Protein AF-M9R1H0-F1 (afdb_monomer)

Foldseek 3Di:
DVVLLVVLLVVLLVVLVVPDPDPPVSNVRSVVRSLLVVQLVVLVVVQVVQQVDDDPNWGKHFDDDSPVLSVLLVVQVVVCVVVVNLCVLVSVVVSVQVRQQRIDTRPDGGGDPDDSVVSVVVVVVVVVVVVVVVVVVVVVVD

Nearest PDB structures (foldseek):
  5mu3-assembly1_A  TM=6.540E-01  e=7.631E+00  Kluyveromyces lactis NRRL Y-1140
  3zxu-assembly2_C  TM=6.684E-01  e=7.631E+00  Kluyveromyces lactis NRRL Y-1140

Secondary structure (DSSP, 8-state):
-HHHHHHHHHHHHHHHTTT-SSHHHHHHHHHHHHHHHHHHHHHHHHHHHHHH-EETTEEEEE-S-HHHHHHHHHHHHHHHHHTTTTTHHHHHHHHHHHHHTTEEETTEEP-----GGGGHHHHHHHHHHHHHHHHHHHHHH-

pLDDT: mean 72.89, std 10.36, range [47.28, 86.38]

Radius of gyration: 19.55 Å; Cα contacts (8 Å, |Δi|>4): 115; chains: 1; bounding box: 42×43×57 Å

Solvent-accessible surface area (backbone atoms only — not comparable to full-atom values): 7867 Å² total; per-residue (Å²): 112,70,66,58,54,53,50,37,49,50,51,20,53,61,62,20,67,84,75,36,101,48,80,68,64,22,56,57,52,17,58,60,63,32,54,58,55,51,48,40,51,54,52,52,53,50,40,57,54,34,64,70,43,65,58,96,87,36,48,34,42,60,68,97,54,55,67,64,52,30,55,55,52,49,55,42,47,54,53,18,62,78,47,77,50,76,49,45,43,49,41,54,41,55,56,50,37,61,52,38,54,39,29,30,52,68,92,45,67,41,71,65,86,76,61,48,67,71,48,44,66,62,47,52,57,53,52,51,50,52,50,51,53,50,53,52,54,54,63,74,75,106

Sequence (142 aa):
MAFYIGFANLIGMFLSLPLFATNFTANAASFIGVIPIYFLVSYRARRYVMGGTRWRGVRLGLELRAWGYARHALWHWYITLLTLGILWPRKKFYLEKYRTDRTVFGSATLHQGGTWQMLMSGLVHVLIAIFLIGAVTVQVAM

Mean predicted aligned error: 11.79 Å

Organism: NCBI:txid391626

InterPro domains:
  IPR010295 Protein of unknown function DUF898 [PF05987] (3-138)

Structure (mmCIF, N/CA/C/O backbone):
data_AF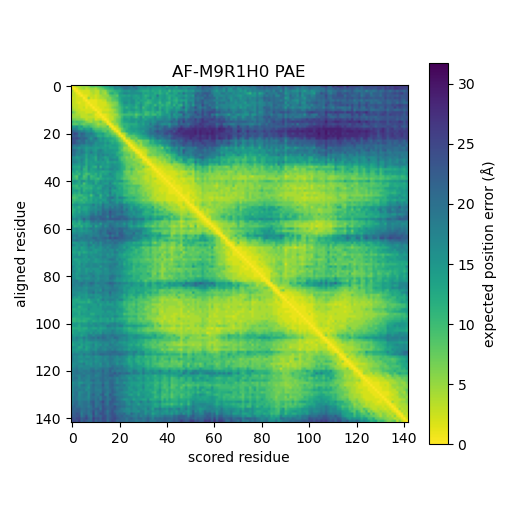-M9R1H0-F1
#
_entry.id   AF-M9R1H0-F1
#
loop_
_atom_site.group_PDB
_atom_site.id
_atom_site.type_symbol
_atom_site.label_atom_id
_atom_site.label_alt_id
_atom_site.label_comp_id
_atom_site.label_asym_id
_atom_site.label_entity_id
_atom_site.label_seq_id
_atom_site.pdbx_PDB_ins_code
_atom_site.Cartn_x
_atom_site.Cartn_y
_atom_site.Cartn_z
_atom_site.occupancy
_atom_site.B_iso_or_equiv
_atom_site.auth_seq_id
_atom_site.auth_comp_id
_atom_site.auth_asym_id
_atom_site.auth_atom_id
_atom_site.pdbx_PDB_model_num
ATOM 1 N N . MET A 1 1 ? -10.049 10.266 -5.170 1.00 49.19 1 MET A N 1
ATOM 2 C CA . MET A 1 1 ? -8.722 9.604 -5.255 1.00 49.19 1 MET A CA 1
ATOM 3 C C . MET A 1 1 ? -7.982 9.976 -6.534 1.00 49.19 1 MET A C 1
ATOM 5 O O . MET A 1 1 ? -6.853 10.426 -6.416 1.00 49.19 1 MET A O 1
ATOM 9 N N . ALA A 1 2 ? -8.612 9.890 -7.714 1.00 47.28 2 ALA A N 1
ATOM 10 C CA . ALA A 1 2 ? -8.005 10.298 -8.990 1.00 47.28 2 ALA A CA 1
ATOM 11 C C . ALA A 1 2 ? -7.493 11.756 -9.007 1.00 47.28 2 ALA A C 1
ATOM 13 O O . ALA A 1 2 ? -6.371 11.997 -9.434 1.00 47.28 2 ALA A O 1
ATOM 14 N N . PHE A 1 3 ? -8.251 12.702 -8.434 1.00 52.53 3 PHE A N 1
ATOM 15 C CA . PHE A 1 3 ? -7.853 14.117 -8.356 1.00 52.53 3 PHE A CA 1
ATOM 16 C C . PHE A 1 3 ? -6.518 14.343 -7.621 1.00 52.53 3 PHE A C 1
ATOM 18 O O . PHE A 1 3 ? -5.674 15.089 -8.094 1.00 52.53 3 PHE A O 1
ATOM 25 N N . TYR A 1 4 ? -6.275 13.648 -6.504 1.00 53.50 4 TYR A N 1
ATOM 26 C CA . TYR A 1 4 ? -5.032 13.796 -5.731 1.00 53.50 4 TYR A CA 1
ATOM 27 C C . TYR A 1 4 ? -3.818 13.163 -6.414 1.00 53.50 4 TYR A C 1
ATOM 29 O O . TYR A 1 4 ? -2.704 13.645 -6.242 1.00 53.50 4 TYR A O 1
ATOM 37 N N . ILE A 1 5 ? -4.031 12.091 -7.183 1.00 55.03 5 ILE A N 1
ATOM 38 C CA . ILE A 1 5 ? -2.975 11.438 -7.966 1.00 55.03 5 ILE A CA 1
ATOM 39 C C . ILE A 1 5 ? -2.567 12.351 -9.126 1.00 55.03 5 ILE A C 1
ATOM 41 O O . ILE A 1 5 ? -1.377 12.574 -9.325 1.00 55.03 5 ILE A O 1
ATOM 45 N N . GLY A 1 6 ? -3.550 12.936 -9.822 1.00 56.75 6 GLY A N 1
ATOM 46 C CA . GLY A 1 6 ? -3.314 13.943 -10.857 1.00 56.75 6 GLY A CA 1
ATOM 47 C C . GLY A 1 6 ? -2.636 15.196 -10.303 1.00 56.75 6 GLY A C 1
ATOM 48 O O . GLY A 1 6 ? -1.647 15.644 -10.861 1.00 56.75 6 GLY A O 1
ATOM 49 N N . PHE A 1 7 ? -3.089 15.709 -9.157 1.00 60.41 7 PHE A N 1
ATOM 50 C CA . PHE A 1 7 ? -2.513 16.895 -8.516 1.00 60.41 7 PHE A CA 1
ATOM 51 C C . PHE A 1 7 ? -1.073 16.675 -8.030 1.00 60.41 7 PHE A C 1
ATOM 53 O O . PHE A 1 7 ? -0.215 17.529 -8.230 1.00 60.41 7 PHE A O 1
ATOM 60 N N . ALA A 1 8 ? -0.773 15.514 -7.439 1.00 58.38 8 ALA A N 1
ATOM 61 C CA . ALA A 1 8 ? 0.590 15.173 -7.042 1.00 58.38 8 ALA A CA 1
ATOM 62 C C . ALA A 1 8 ? 1.512 14.993 -8.262 1.00 58.38 8 A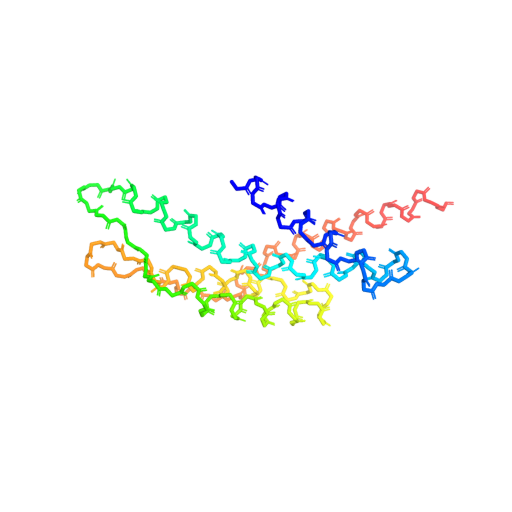LA A C 1
ATOM 64 O O . ALA A 1 8 ? 2.653 15.446 -8.228 1.00 58.38 8 ALA A O 1
ATOM 65 N N . ASN A 1 9 ? 1.014 14.384 -9.345 1.00 62.97 9 ASN A N 1
ATOM 66 C CA . ASN A 1 9 ? 1.744 14.276 -10.609 1.00 62.97 9 ASN A CA 1
ATOM 67 C C . ASN A 1 9 ? 2.018 15.661 -11.223 1.00 62.97 9 ASN A C 1
ATOM 69 O O . ASN A 1 9 ? 3.154 15.942 -11.593 1.00 62.97 9 ASN A O 1
ATOM 73 N N . LEU A 1 10 ? 1.023 16.556 -11.205 1.00 63.50 10 LEU A N 1
ATOM 74 C CA . LEU A 1 10 ? 1.150 17.934 -11.681 1.00 63.50 10 LEU A CA 1
ATOM 75 C C . LEU A 1 10 ? 2.211 18.706 -10.883 1.00 63.50 10 LEU A C 1
ATOM 77 O O . LEU A 1 10 ? 3.090 19.324 -11.471 1.00 63.50 10 LEU A O 1
ATOM 81 N N . ILE A 1 11 ? 2.183 18.618 -9.547 1.00 63.88 11 ILE A N 1
ATOM 82 C CA . ILE A 1 11 ? 3.197 19.238 -8.678 1.00 63.88 11 ILE A CA 1
ATOM 83 C C . ILE A 1 11 ? 4.587 18.665 -8.961 1.00 63.88 11 ILE A C 1
ATOM 85 O O . ILE A 1 11 ? 5.550 19.422 -9.054 1.00 63.88 11 ILE A O 1
ATOM 89 N N . GLY A 1 12 ? 4.699 17.345 -9.127 1.00 61.25 12 GLY A N 1
ATOM 90 C CA . GLY A 1 12 ? 5.955 16.704 -9.503 1.00 61.25 12 GLY A CA 1
ATOM 91 C C . GLY A 1 12 ? 6.501 17.253 -10.822 1.00 61.25 12 GLY A C 1
ATOM 92 O O . GLY A 1 12 ? 7.688 17.560 -10.900 1.00 61.25 12 GLY A O 1
ATOM 93 N N . MET A 1 13 ? 5.645 17.414 -11.833 1.00 61.41 13 MET A N 1
ATOM 94 C CA . MET A 1 13 ? 6.010 17.956 -13.147 1.00 61.41 13 MET A CA 1
ATOM 95 C C . MET A 1 13 ? 6.421 19.435 -13.073 1.00 61.41 13 MET A C 1
ATOM 97 O O . MET A 1 13 ? 7.387 19.852 -13.704 1.00 61.41 13 MET A O 1
ATOM 101 N N . PHE A 1 14 ? 5.736 20.243 -12.261 1.00 59.19 14 PHE A N 1
ATOM 102 C CA . PHE A 1 14 ? 6.087 21.654 -12.073 1.00 59.19 14 PHE A CA 1
ATOM 103 C C . PHE A 1 14 ? 7.402 21.844 -11.308 1.00 59.19 14 PHE A C 1
ATOM 105 O O . PHE A 1 14 ? 8.175 22.741 -11.635 1.00 59.19 14 PHE A O 1
ATOM 112 N N . LEU A 1 15 ? 7.691 20.985 -10.326 1.00 56.72 15 LEU A N 1
ATOM 113 C CA . LEU A 1 15 ? 8.945 21.020 -9.567 1.00 56.72 15 LEU A CA 1
ATOM 114 C C . LEU A 1 15 ? 10.152 20.506 -10.366 1.00 56.72 15 LEU A C 1
ATOM 116 O O . LEU A 1 15 ? 11.283 20.847 -10.027 1.00 56.72 15 LEU A O 1
ATOM 120 N N . SER A 1 16 ? 9.941 19.721 -11.427 1.00 51.12 16 SER A N 1
ATOM 121 C CA . SER A 1 16 ? 11.031 19.237 -12.282 1.00 51.12 16 SER A CA 1
ATOM 122 C C . SER A 1 16 ? 11.516 20.256 -13.313 1.00 51.12 16 SER A C 1
ATOM 124 O O . SER A 1 16 ? 12.685 20.210 -13.688 1.00 51.12 16 SER A O 1
ATOM 126 N N . LEU A 1 17 ? 10.650 21.184 -13.741 1.00 57.47 17 LEU A N 1
ATOM 127 C CA . LEU A 1 17 ? 10.972 22.231 -14.722 1.00 57.47 17 LEU A CA 1
ATOM 128 C C . LEU A 1 17 ? 12.161 23.134 -14.317 1.00 57.47 17 LEU A C 1
ATOM 130 O O . LEU A 1 17 ? 12.984 23.418 -15.183 1.00 57.47 17 LEU A O 1
ATOM 134 N N . PRO A 1 18 ? 12.311 23.568 -13.048 1.00 56.44 18 PRO A N 1
ATOM 135 C CA . PRO A 1 18 ? 13.438 24.418 -12.652 1.00 56.44 18 PRO A CA 1
ATOM 136 C C . PRO A 1 18 ? 14.729 23.668 -12.267 1.00 56.44 18 PRO A C 1
ATOM 138 O O . PRO A 1 18 ? 15.766 24.313 -12.147 1.00 56.44 18 PRO A O 1
ATOM 141 N N . LEU A 1 19 ? 14.703 22.344 -12.044 1.00 52.75 19 LEU A N 1
ATOM 142 C CA . LEU A 1 19 ? 15.838 21.611 -11.446 1.00 52.75 19 LEU A CA 1
ATOM 143 C C . LEU A 1 19 ? 16.701 20.819 -12.443 1.00 52.75 19 LEU A C 1
ATOM 145 O O . LEU A 1 19 ? 17.835 20.480 -12.112 1.00 52.75 19 LEU A O 1
ATOM 149 N N . PHE A 1 20 ? 16.209 20.515 -13.649 1.00 51.50 20 PHE A N 1
ATOM 150 C CA . PHE A 1 20 ? 16.909 19.623 -14.581 1.00 51.50 20 PHE A CA 1
ATOM 151 C C . PHE A 1 20 ? 16.721 20.069 -16.037 1.00 51.50 20 PHE A C 1
ATOM 153 O O . PHE A 1 20 ? 15.703 19.785 -16.659 1.00 51.50 20 PHE A O 1
ATOM 160 N N . ALA A 1 21 ? 17.744 20.712 -16.608 1.00 54.81 21 ALA A N 1
ATOM 161 C CA . ALA A 1 21 ? 17.793 21.145 -18.012 1.00 54.81 21 ALA A CA 1
ATOM 162 C C . ALA A 1 21 ? 17.790 19.988 -19.046 1.00 54.81 21 ALA A C 1
ATOM 164 O O . ALA A 1 21 ? 17.812 20.234 -20.250 1.00 54.81 21 ALA A O 1
ATOM 165 N N . THR A 1 22 ? 17.733 18.724 -18.600 1.00 51.97 22 THR A N 1
ATOM 166 C CA . THR A 1 22 ? 17.731 17.528 -19.456 1.00 51.97 22 THR A CA 1
ATOM 167 C C . THR A 1 22 ? 16.486 16.678 -19.180 1.00 51.97 22 THR A C 1
ATOM 169 O O . THR A 1 22 ? 16.300 16.136 -18.089 1.00 51.97 22 THR A O 1
ATOM 172 N N . ASN A 1 23 ? 15.641 16.544 -20.205 1.00 57.56 23 ASN A N 1
ATOM 173 C CA . ASN A 1 23 ? 14.264 16.027 -20.167 1.00 57.56 23 ASN A CA 1
ATOM 174 C C . ASN A 1 23 ? 14.048 14.645 -19.510 1.00 57.56 23 ASN A C 1
ATOM 176 O O . ASN A 1 23 ? 12.933 14.334 -19.103 1.00 57.56 23 ASN A O 1
ATOM 180 N N . PHE A 1 24 ? 15.062 13.785 -19.393 1.00 53.78 24 PHE A N 1
ATOM 181 C CA . PHE A 1 24 ? 14.877 12.418 -18.884 1.00 53.78 24 PHE A CA 1
ATOM 182 C C . PHE A 1 24 ? 14.919 12.333 -17.348 1.00 53.78 24 PHE A C 1
ATOM 184 O O . PHE A 1 24 ? 14.062 11.709 -16.720 1.00 53.78 24 PHE A O 1
ATOM 191 N N . THR A 1 25 ? 15.877 13.018 -16.722 1.00 53.75 25 THR A N 1
ATOM 192 C CA . THR A 1 25 ? 16.092 12.984 -15.264 1.00 53.75 25 THR A CA 1
ATOM 193 C C . THR A 1 25 ? 15.020 13.773 -14.512 1.00 53.75 25 THR A C 1
ATOM 195 O O . THR A 1 25 ? 14.597 13.378 -13.426 1.00 53.75 25 THR A O 1
ATOM 198 N N . ALA A 1 26 ? 14.529 14.846 -15.138 1.00 55.81 26 ALA A N 1
ATOM 199 C CA . ALA A 1 26 ? 13.459 15.700 -14.634 1.00 55.81 26 ALA A CA 1
ATOM 200 C C . ALA A 1 26 ? 12.169 14.899 -14.382 1.00 55.81 26 ALA A C 1
ATOM 202 O O . ALA A 1 26 ? 11.622 14.913 -13.281 1.00 55.81 26 ALA A O 1
ATOM 203 N N . ASN A 1 27 ? 11.744 14.119 -15.381 1.00 55.41 27 ASN A N 1
ATOM 204 C CA . ASN A 1 27 ? 10.522 13.322 -15.315 1.00 55.41 27 ASN A CA 1
ATOM 205 C C . ASN A 1 27 ? 10.624 12.186 -14.286 1.00 55.41 27 ASN A C 1
ATOM 207 O O . ASN A 1 27 ? 9.687 11.956 -13.521 1.00 55.41 27 ASN A O 1
ATOM 211 N N . ALA A 1 28 ? 11.768 11.497 -14.213 1.00 57.06 28 ALA A N 1
ATOM 212 C CA . ALA A 1 28 ? 11.979 10.420 -13.244 1.00 57.06 28 ALA A CA 1
ATOM 213 C C . ALA A 1 28 ? 11.894 10.915 -11.785 1.00 57.06 28 ALA A C 1
ATOM 215 O O . ALA A 1 28 ? 11.309 10.239 -10.934 1.00 57.06 28 ALA A O 1
ATOM 216 N N . ALA A 1 29 ? 12.413 12.113 -11.498 1.00 60.69 29 ALA A N 1
ATOM 217 C CA . ALA A 1 29 ? 12.358 12.717 -10.168 1.00 60.69 29 ALA A CA 1
ATOM 218 C C . ALA A 1 29 ? 10.919 13.058 -9.731 1.00 60.69 29 ALA A C 1
ATOM 220 O O . ALA A 1 29 ? 10.543 12.801 -8.582 1.00 60.69 29 ALA A O 1
ATOM 221 N N . SER A 1 30 ? 10.083 13.554 -10.650 1.00 59.50 30 SER A N 1
ATOM 222 C CA . SER A 1 30 ? 8.669 13.858 -10.390 1.00 59.50 30 SER A CA 1
ATOM 223 C C . SER A 1 30 ? 7.886 12.632 -9.926 1.00 59.50 30 SER A C 1
ATOM 225 O O . SER A 1 30 ? 7.126 12.711 -8.960 1.00 59.50 30 SER A O 1
ATOM 227 N N . PHE A 1 31 ? 8.094 11.477 -10.566 1.00 59.91 31 PHE A N 1
ATOM 228 C CA . PHE A 1 31 ? 7.402 10.242 -10.1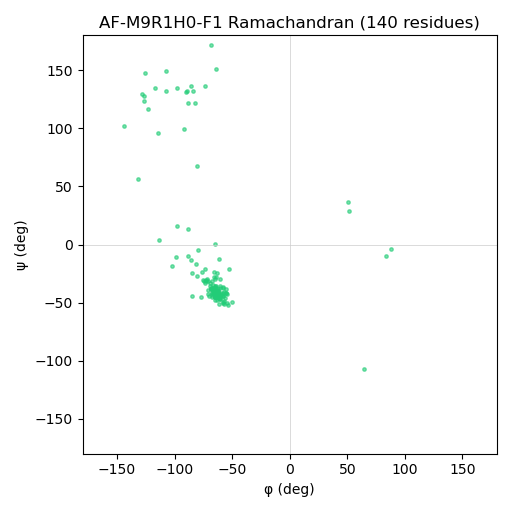89 1.00 59.91 31 PHE A CA 1
ATOM 229 C C . PHE A 1 31 ? 7.770 9.776 -8.779 1.00 59.91 31 PHE A C 1
ATOM 231 O O . PHE A 1 31 ? 6.900 9.299 -8.049 1.00 59.91 31 PHE A O 1
ATOM 238 N N . ILE A 1 32 ? 9.024 9.963 -8.360 1.00 64.94 32 ILE A N 1
ATOM 239 C CA . ILE A 1 32 ? 9.499 9.544 -7.035 1.00 64.94 32 ILE A CA 1
ATOM 240 C C . ILE A 1 32 ? 8.848 10.381 -5.922 1.00 64.94 32 ILE A C 1
ATOM 242 O O . ILE A 1 32 ? 8.466 9.831 -4.886 1.00 64.94 32 ILE A O 1
ATOM 246 N N . GLY A 1 33 ? 8.635 11.682 -6.147 1.00 65.56 33 GLY A N 1
ATOM 247 C CA . GLY A 1 33 ? 8.005 12.582 -5.171 1.00 65.56 33 GLY A CA 1
ATOM 248 C C . GLY A 1 33 ? 6.532 12.266 -4.869 1.00 65.56 33 GLY A C 1
ATOM 249 O O . GLY A 1 33 ? 6.059 12.490 -3.754 1.00 65.56 33 GLY A O 1
ATOM 250 N N . VAL A 1 34 ? 5.802 11.679 -5.823 1.00 67.81 34 VAL A N 1
ATOM 251 C CA . VAL A 1 34 ? 4.372 11.348 -5.662 1.00 67.81 34 VAL A CA 1
ATOM 252 C C . VAL A 1 34 ? 4.152 10.128 -4.766 1.00 67.81 34 VAL A C 1
ATOM 254 O O . VAL A 1 34 ? 3.149 10.039 -4.050 1.00 67.81 34 VAL A O 1
ATOM 257 N N . ILE A 1 35 ? 5.102 9.192 -4.767 1.00 69.69 35 ILE A N 1
ATOM 258 C CA . ILE A 1 35 ? 5.020 7.916 -4.046 1.00 69.69 35 ILE A CA 1
ATOM 259 C C . ILE A 1 35 ? 4.710 8.093 -2.542 1.00 69.69 35 ILE A C 1
ATOM 261 O O . ILE A 1 35 ? 3.752 7.472 -2.069 1.00 69.69 35 ILE A O 1
ATOM 265 N N . PRO A 1 36 ? 5.435 8.918 -1.757 1.00 69.19 36 PRO A N 1
ATOM 266 C CA . PRO A 1 36 ? 5.143 9.094 -0.330 1.00 69.19 36 PRO A CA 1
ATOM 267 C C . PRO A 1 36 ? 3.761 9.705 -0.063 1.00 69.19 36 PRO A C 1
ATOM 269 O O . PRO A 1 36 ? 3.048 9.258 0.842 1.00 69.19 36 PRO A O 1
ATOM 272 N N . ILE A 1 37 ? 3.353 10.689 -0.870 1.00 72.56 37 ILE A N 1
ATOM 273 C CA . ILE A 1 37 ? 2.064 11.380 -0.724 1.00 72.56 37 ILE A CA 1
ATOM 274 C C . ILE A 1 37 ? 0.916 10.406 -0.995 1.00 72.56 37 ILE A C 1
ATOM 276 O O . ILE A 1 37 ? -0.048 10.345 -0.225 1.00 72.56 37 ILE A O 1
ATOM 280 N N . TYR A 1 38 ? 1.049 9.574 -2.030 1.00 74.12 38 TYR A N 1
ATOM 281 C CA . TYR A 1 38 ? 0.072 8.543 -2.362 1.00 74.12 38 TYR A CA 1
ATOM 282 C C . TYR A 1 38 ? -0.223 7.614 -1.173 1.00 74.12 38 TYR A C 1
ATOM 284 O O . TYR A 1 38 ? -1.387 7.307 -0.889 1.00 74.12 38 TYR A O 1
ATOM 292 N N . PHE A 1 39 ? 0.807 7.194 -0.431 1.00 73.44 39 PHE A N 1
ATOM 293 C CA . PHE A 1 39 ? 0.630 6.315 0.726 1.00 73.44 39 PHE A CA 1
ATOM 294 C C . PHE A 1 39 ? -0.086 6.989 1.898 1.00 73.44 39 PHE A C 1
ATOM 296 O O . PHE A 1 39 ? -0.927 6.349 2.537 1.00 73.44 39 PHE A O 1
ATOM 303 N N . LEU A 1 40 ? 0.193 8.270 2.154 1.00 72.69 40 LEU A N 1
ATOM 304 C CA . LEU A 1 40 ? -0.489 9.051 3.190 1.00 72.69 40 LEU A CA 1
ATOM 305 C C . LEU A 1 40 ? -1.975 9.239 2.867 1.00 72.69 40 LEU A C 1
ATOM 307 O O . LEU A 1 40 ? -2.833 9.026 3.730 1.00 72.69 40 LEU A O 1
ATOM 311 N N . VAL A 1 41 ? -2.287 9.588 1.616 1.00 73.94 41 VAL A N 1
ATOM 312 C CA . VAL A 1 41 ? -3.667 9.802 1.159 1.00 73.94 41 VAL A CA 1
ATOM 313 C C . VAL A 1 41 ? -4.448 8.492 1.167 1.00 73.94 41 VAL A C 1
ATOM 315 O O . VAL A 1 41 ? -5.566 8.459 1.673 1.00 73.94 41 VAL A O 1
ATOM 318 N N . SER A 1 42 ? -3.851 7.394 0.701 1.00 75.94 42 SER A N 1
ATOM 319 C CA . SER A 1 42 ? -4.491 6.072 0.705 1.00 75.94 42 SER A CA 1
ATOM 320 C C . SER A 1 42 ? -4.854 5.599 2.117 1.00 75.94 42 SER A C 1
ATOM 322 O O . SER A 1 42 ? -5.907 4.995 2.321 1.00 75.94 42 SER A O 1
ATOM 324 N N . TYR A 1 43 ? -4.004 5.882 3.111 1.00 77.62 43 TYR A N 1
ATOM 325 C CA . TYR A 1 43 ? -4.303 5.559 4.509 1.00 77.62 43 TYR A CA 1
ATOM 326 C C . TYR A 1 43 ? -5.468 6.403 5.045 1.00 77.62 43 TYR A C 1
ATOM 328 O O . TYR A 1 43 ? -6.396 5.874 5.659 1.00 77.62 43 TYR A O 1
ATOM 336 N N . ARG A 1 44 ? -5.464 7.715 4.764 1.00 75.62 44 ARG A N 1
ATOM 337 C CA . ARG A 1 44 ? -6.561 8.618 5.148 1.00 75.62 44 ARG A CA 1
ATOM 338 C C . ARG A 1 44 ? -7.884 8.233 4.485 1.00 75.62 44 ARG A C 1
ATOM 340 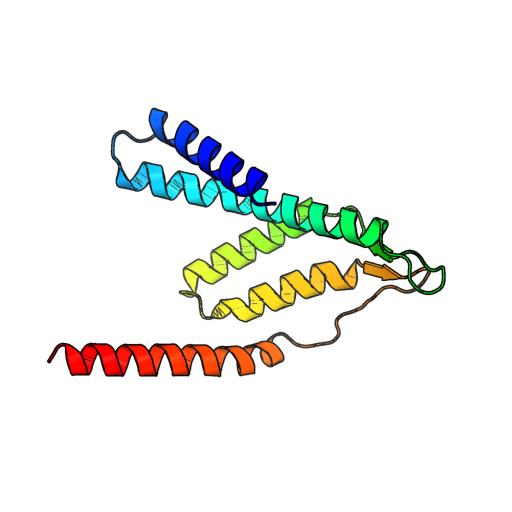O O . ARG A 1 44 ? -8.896 8.173 5.171 1.00 75.62 44 ARG A O 1
ATOM 347 N N . ALA A 1 45 ? -7.864 7.905 3.194 1.00 81.25 45 ALA A N 1
ATOM 348 C CA . ALA A 1 45 ? -9.017 7.433 2.428 1.00 81.25 45 ALA A CA 1
ATOM 349 C C . ALA A 1 45 ? -9.748 6.282 3.129 1.00 81.25 45 ALA A C 1
ATOM 351 O O . ALA A 1 45 ? -10.959 6.333 3.332 1.00 81.25 45 ALA A O 1
ATOM 352 N N . ARG A 1 46 ? -8.988 5.263 3.550 1.00 78.31 46 ARG A N 1
ATOM 353 C CA . ARG A 1 46 ? -9.537 4.081 4.220 1.00 78.31 46 ARG A CA 1
ATOM 354 C C . ARG A 1 46 ? -10.163 4.433 5.564 1.00 78.31 46 ARG A C 1
ATOM 356 O O . ARG A 1 46 ? -11.235 3.931 5.876 1.00 78.31 46 ARG A O 1
ATOM 363 N N . ARG A 1 47 ? -9.534 5.331 6.327 1.00 80.50 47 ARG A N 1
ATOM 364 C CA . ARG A 1 47 ? -10.085 5.821 7.596 1.00 80.50 47 ARG A CA 1
ATOM 365 C C . ARG A 1 47 ? -11.438 6.509 7.414 1.00 80.50 47 ARG A C 1
ATOM 367 O O . ARG A 1 47 ? -12.325 6.279 8.228 1.00 80.50 47 ARG A O 1
ATOM 374 N N . TYR A 1 48 ? -11.601 7.322 6.367 1.00 82.88 48 TYR A N 1
ATOM 375 C CA . TYR A 1 48 ? -12.880 7.981 6.082 1.00 82.88 48 TYR A CA 1
ATOM 376 C C . TYR A 1 48 ? -13.988 6.971 5.780 1.00 82.88 48 TYR A C 1
ATOM 378 O O . TYR A 1 48 ? -15.082 7.094 6.321 1.00 82.88 48 TYR A O 1
ATOM 386 N N . VAL A 1 49 ? -13.690 5.938 4.986 1.00 81.44 49 VAL A N 1
ATOM 387 C CA . VAL A 1 49 ? -14.654 4.864 4.699 1.00 81.44 49 VAL A CA 1
ATOM 388 C C . VAL A 1 49 ? -14.982 4.081 5.973 1.00 81.44 49 VAL A C 1
ATOM 390 O O . VAL A 1 49 ? -16.152 3.908 6.297 1.00 81.44 49 VAL A O 1
ATOM 393 N N . MET A 1 50 ? -13.967 3.678 6.744 1.00 79.81 50 MET A N 1
ATOM 394 C CA . MET A 1 50 ? -14.151 2.893 7.971 1.00 79.81 50 MET A CA 1
ATOM 395 C C . MET A 1 50 ? -14.949 3.636 9.046 1.00 79.81 50 MET A C 1
ATOM 397 O O . MET A 1 50 ? -15.820 3.041 9.671 1.00 79.81 50 MET A O 1
ATOM 401 N N . GLY A 1 51 ? -14.715 4.941 9.217 1.00 78.00 51 GLY A N 1
ATOM 402 C CA . GLY A 1 51 ? -15.477 5.760 10.164 1.00 78.00 51 GLY A CA 1
ATOM 403 C C . GLY A 1 51 ? -16.955 5.920 9.787 1.00 78.00 51 GLY A C 1
ATOM 404 O O . GLY A 1 51 ? -17.787 6.156 10.664 1.00 78.00 51 GLY A O 1
ATOM 405 N N . GLY A 1 52 ? -17.285 5.767 8.500 1.00 76.94 52 GLY A N 1
ATOM 406 C CA . GLY A 1 52 ? -18.659 5.750 7.999 1.00 76.94 52 GLY A CA 1
ATOM 407 C C . GLY A 1 52 ? -19.331 4.377 8.080 1.00 76.94 52 GLY A C 1
ATOM 408 O O . GLY A 1 52 ? -20.554 4.299 8.169 1.00 76.94 52 GLY A O 1
ATOM 409 N N . THR A 1 53 ? -18.564 3.284 8.092 1.00 79.56 53 THR A N 1
ATOM 410 C CA . THR A 1 53 ? -19.119 1.927 8.149 1.00 79.56 53 THR A CA 1
ATOM 411 C C . THR A 1 53 ? -19.475 1.517 9.576 1.00 79.56 53 THR A C 1
ATOM 413 O O . THR A 1 53 ? -18.625 1.464 10.468 1.00 79.56 53 THR A O 1
ATOM 416 N N . ARG A 1 54 ? -20.749 1.180 9.786 1.00 79.06 54 ARG A N 1
ATOM 417 C CA . ARG A 1 54 ? -21.254 0.548 11.008 1.00 79.06 54 ARG A CA 1
ATOM 418 C C . ARG A 1 54 ? -21.800 -0.821 10.651 1.00 79.06 54 ARG A C 1
ATOM 420 O O . ARG A 1 54 ? -22.546 -0.941 9.684 1.00 79.06 54 ARG A O 1
ATOM 427 N N . TRP A 1 55 ? -21.472 -1.835 11.440 1.00 78.94 55 TRP A N 1
ATOM 428 C CA . TRP A 1 55 ? -22.023 -3.172 11.254 1.00 78.94 55 TRP A CA 1
ATOM 429 C C . TRP A 1 55 ? -22.629 -3.661 12.564 1.00 78.94 55 TRP A C 1
ATOM 431 O O . TRP A 1 55 ? -21.968 -3.641 13.598 1.00 78.94 55 TRP A O 1
ATOM 441 N N . ARG A 1 56 ? -23.919 -4.026 12.533 1.00 83.94 56 ARG A N 1
ATOM 442 C CA . ARG A 1 56 ? -24.703 -4.448 13.714 1.00 83.94 56 ARG A CA 1
ATOM 443 C C . ARG A 1 56 ? -24.601 -3.475 14.908 1.00 83.94 56 ARG A C 1
ATOM 445 O O . ARG A 1 56 ? -24.540 -3.895 16.054 1.00 83.94 56 ARG A O 1
ATOM 452 N N . GLY A 1 57 ? -24.540 -2.168 14.635 1.00 81.75 57 GLY A N 1
ATOM 453 C CA . GLY A 1 57 ? -24.416 -1.116 15.657 1.00 81.75 57 GLY A CA 1
ATOM 454 C C . GLY A 1 57 ? -22.987 -0.839 16.143 1.00 81.75 57 GLY A C 1
ATOM 455 O O . GLY A 1 57 ? -22.752 0.185 16.783 1.00 81.75 57 GLY A O 1
ATOM 456 N N . VAL A 1 58 ? -22.013 -1.675 15.779 1.00 82.75 58 VAL A N 1
ATOM 457 C CA . VAL A 1 58 ? -20.605 -1.503 16.148 1.00 82.75 58 VAL A CA 1
ATOM 458 C C . VAL A 1 58 ? -19.885 -0.662 15.093 1.00 82.75 58 VAL A C 1
ATOM 460 O O . VAL A 1 58 ? -20.028 -0.877 13.885 1.00 82.75 58 VAL A O 1
ATOM 463 N N . ARG A 1 59 ? -19.124 0.340 15.549 1.00 81.12 59 ARG A N 1
ATOM 464 C CA . ARG A 1 59 ? -18.342 1.230 14.679 1.00 81.12 59 ARG A CA 1
ATOM 465 C C . ARG A 1 59 ? -16.980 0.610 14.378 1.00 81.12 59 ARG A C 1
ATOM 467 O O . ARG A 1 59 ? -16.313 0.117 15.288 1.00 81.12 59 ARG A O 1
ATOM 474 N N . LEU A 1 60 ? -16.567 0.688 13.115 1.00 80.38 60 LEU A N 1
ATOM 475 C CA . LEU A 1 60 ? -15.193 0.414 12.709 1.00 80.38 60 LEU A CA 1
ATOM 476 C C . LEU A 1 60 ? -14.343 1.675 12.907 1.00 80.38 60 LEU A C 1
ATOM 478 O O . LEU A 1 60 ? -14.728 2.777 12.519 1.00 80.38 60 LEU A O 1
ATOM 482 N N . GLY A 1 61 ? -13.182 1.515 13.531 1.00 79.44 61 GLY A N 1
ATOM 483 C CA . GLY A 1 61 ? -12.215 2.579 13.774 1.00 79.44 61 GLY A CA 1
ATOM 484 C C . GLY A 1 61 ? -10.841 2.209 13.227 1.00 79.44 61 GLY A C 1
ATOM 485 O O . GLY A 1 61 ? -10.464 1.042 13.221 1.00 79.44 61 GLY A O 1
ATOM 486 N N . LEU A 1 62 ? -10.083 3.207 12.772 1.00 80.56 62 LEU A N 1
ATOM 487 C CA . LEU A 1 62 ? -8.682 3.046 12.377 1.00 80.56 62 LEU A CA 1
ATOM 488 C C . LEU A 1 62 ? -7.825 4.066 13.133 1.00 80.56 62 LEU A C 1
ATOM 490 O O . LEU A 1 62 ? -8.119 5.267 13.098 1.00 80.56 62 LEU A O 1
ATOM 494 N N . GLU A 1 63 ? -6.766 3.596 13.792 1.00 77.94 63 GLU A N 1
ATOM 495 C CA . GLU A 1 63 ? -5.875 4.437 14.600 1.00 77.94 63 GLU A CA 1
ATOM 496 C C . GLU A 1 63 ? -5.108 5.500 13.787 1.00 77.94 63 GLU A C 1
ATOM 498 O O . GLU A 1 63 ? -4.758 5.328 12.610 1.00 77.94 63 GLU A O 1
ATOM 503 N N . LEU A 1 64 ? -4.787 6.618 14.453 1.00 58.62 64 LEU A N 1
ATOM 504 C CA . LEU A 1 64 ? -4.118 7.793 13.885 1.00 58.62 64 LEU A CA 1
ATOM 505 C C . LEU A 1 64 ? -2.591 7.605 13.777 1.00 58.62 64 LEU A C 1
ATOM 507 O O . LEU A 1 64 ? -1.814 8.271 14.450 1.00 58.62 64 LEU A O 1
ATOM 511 N N . ARG A 1 65 ? -2.121 6.695 12.913 1.00 68.44 65 ARG A N 1
ATOM 512 C CA . ARG A 1 65 ? -0.672 6.493 12.669 1.00 68.44 65 ARG A CA 1
ATOM 513 C C . ARG A 1 65 ? -0.312 6.446 11.182 1.00 68.44 65 ARG A C 1
ATOM 515 O O . ARG A 1 65 ? 0.324 5.515 10.697 1.00 68.44 65 ARG A O 1
ATOM 522 N N . ALA A 1 66 ? -0.675 7.503 10.455 1.00 67.19 66 ALA A N 1
ATOM 523 C CA . ALA A 1 66 ? -0.398 7.626 9.018 1.00 67.19 66 ALA A CA 1
ATOM 524 C C . ALA A 1 66 ? 1.106 7.749 8.684 1.00 67.19 66 ALA A C 1
ATOM 526 O O . ALA A 1 66 ? 1.561 7.226 7.668 1.00 67.19 66 ALA A O 1
ATOM 527 N N . TRP A 1 67 ? 1.895 8.408 9.541 1.00 68.50 67 TRP A N 1
ATOM 528 C CA . TRP A 1 67 ? 3.320 8.662 9.280 1.00 68.50 67 TRP A CA 1
ATOM 529 C C . TRP A 1 67 ? 4.186 7.397 9.373 1.00 68.50 67 TRP A C 1
ATOM 531 O O . TRP A 1 67 ? 5.073 7.173 8.548 1.00 68.50 67 TRP A O 1
ATOM 541 N N . GLY A 1 68 ? 3.884 6.524 10.342 1.00 74.44 68 GLY A N 1
ATOM 542 C CA . GLY A 1 68 ? 4.558 5.231 10.484 1.00 74.44 68 GLY A CA 1
ATOM 543 C C . GLY A 1 68 ? 4.340 4.342 9.258 1.00 74.44 68 GLY A C 1
ATOM 544 O O . GLY A 1 68 ? 5.295 3.760 8.746 1.00 74.44 68 GLY A O 1
ATOM 545 N N . TYR A 1 69 ? 3.112 4.326 8.733 1.00 75.06 69 TYR A N 1
ATOM 546 C CA . TYR A 1 69 ? 2.749 3.598 7.519 1.00 75.06 69 TYR A CA 1
ATOM 547 C C . TYR A 1 69 ? 3.539 4.070 6.288 1.00 75.06 69 TYR A C 1
ATOM 549 O O . TYR A 1 69 ? 4.094 3.247 5.561 1.00 75.06 69 TYR A O 1
ATOM 557 N N . ALA A 1 70 ? 3.646 5.386 6.079 1.00 74.06 7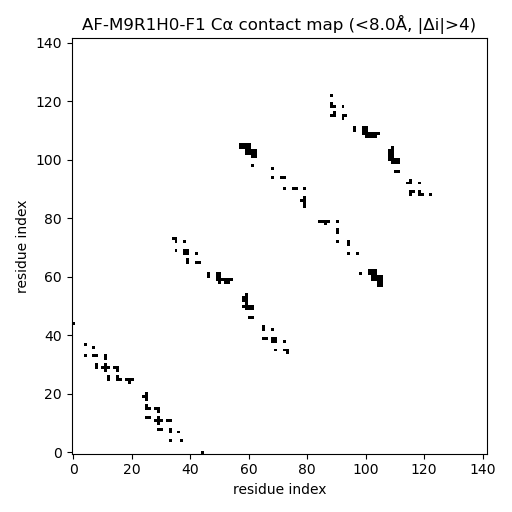0 ALA A N 1
ATOM 558 C CA . ALA A 1 70 ? 4.380 5.948 4.946 1.00 74.06 70 ALA A CA 1
ATOM 559 C C . ALA A 1 70 ? 5.874 5.581 4.983 1.00 74.06 70 ALA A C 1
ATOM 561 O O . ALA A 1 70 ? 6.417 5.142 3.972 1.00 74.06 70 ALA A O 1
ATOM 562 N N . ARG A 1 71 ? 6.522 5.654 6.156 1.00 76.81 71 ARG A N 1
ATOM 563 C CA . ARG A 1 71 ? 7.930 5.246 6.317 1.00 76.81 71 ARG A CA 1
ATOM 564 C C . ARG A 1 71 ? 8.149 3.770 5.978 1.00 76.81 71 ARG A C 1
ATOM 566 O O . ARG A 1 71 ? 9.082 3.436 5.253 1.00 76.81 71 ARG A O 1
ATOM 573 N N . HIS A 1 72 ? 7.277 2.888 6.472 1.00 78.44 72 HIS A N 1
ATOM 574 C CA . HIS A 1 72 ? 7.385 1.451 6.202 1.00 78.44 72 HIS A CA 1
ATOM 575 C C . HIS A 1 72 ? 7.146 1.157 4.717 1.00 78.44 72 HIS A C 1
ATOM 577 O O . HIS A 1 72 ? 7.837 0.320 4.136 1.00 78.44 72 HIS A O 1
ATOM 583 N N . ALA A 1 73 ? 6.212 1.874 4.087 1.00 77.12 73 ALA A N 1
ATOM 584 C CA . ALA A 1 73 ? 5.936 1.758 2.662 1.00 77.12 73 ALA A CA 1
ATOM 585 C C . ALA A 1 73 ? 7.105 2.215 1.785 1.00 77.12 73 ALA A C 1
ATOM 587 O O . ALA A 1 73 ? 7.396 1.536 0.803 1.00 77.12 73 ALA A O 1
ATOM 588 N N . LEU A 1 74 ? 7.794 3.299 2.155 1.00 76.56 74 LEU A N 1
ATOM 589 C CA . LEU A 1 74 ? 8.993 3.773 1.460 1.00 76.56 74 LEU A CA 1
ATOM 590 C C . LEU A 1 74 ? 10.147 2.775 1.570 1.00 76.56 74 LEU A C 1
ATOM 592 O O . LEU A 1 74 ? 10.750 2.436 0.556 1.00 76.56 74 LEU A O 1
ATOM 596 N N . TRP A 1 75 ? 10.399 2.233 2.765 1.00 78.12 75 TRP A N 1
ATOM 597 C CA . TRP A 1 75 ? 11.457 1.238 2.964 1.00 78.12 75 TRP A CA 1
ATOM 598 C C . TRP A 1 75 ? 11.226 -0.030 2.135 1.00 78.12 75 TRP A C 1
ATOM 600 O O . TRP A 1 75 ? 12.120 -0.517 1.446 1.00 78.12 75 TRP A O 1
ATOM 610 N N . HIS A 1 76 ? 9.991 -0.536 2.124 1.00 76.25 76 HIS A N 1
ATOM 611 C CA . HIS A 1 76 ? 9.651 -1.689 1.294 1.00 76.25 76 HIS A CA 1
ATOM 612 C C . HIS A 1 76 ? 9.697 -1.365 -0.202 1.00 76.25 76 HIS A C 1
ATOM 614 O O . HIS A 1 76 ? 10.008 -2.249 -0.996 1.00 76.25 76 HIS A O 1
ATOM 620 N N . TRP A 1 77 ? 9.401 -0.127 -0.605 1.00 69.62 77 TRP A N 1
ATOM 621 C CA . TRP A 1 77 ? 9.565 0.317 -1.991 1.00 69.62 77 TRP A CA 1
ATOM 622 C C . TRP A 1 77 ? 11.030 0.320 -2.419 1.00 69.62 77 TRP A C 1
ATOM 624 O O . TRP A 1 77 ? 11.332 -0.216 -3.479 1.00 69.62 77 TRP A O 1
ATOM 634 N N . TYR A 1 78 ? 11.924 0.837 -1.576 1.00 75.44 78 TYR A N 1
ATOM 635 C CA . TYR A 1 78 ? 13.365 0.815 -1.817 1.00 75.44 78 TYR A CA 1
ATOM 636 C C . TYR A 1 78 ? 13.878 -0.619 -2.014 1.00 75.44 78 TYR A C 1
ATOM 638 O O . TYR A 1 78 ? 14.505 -0.923 -3.024 1.00 75.44 78 TYR A O 1
ATOM 646 N N . ILE A 1 79 ? 13.495 -1.541 -1.124 1.00 76.25 79 ILE A N 1
ATOM 647 C CA . ILE A 1 79 ? 13.844 -2.966 -1.252 1.00 76.25 79 ILE A CA 1
ATOM 648 C C . ILE A 1 79 ? 13.249 -3.582 -2.527 1.00 76.25 79 ILE A C 1
ATOM 650 O O . ILE A 1 79 ? 13.901 -4.380 -3.192 1.00 76.25 79 ILE A O 1
ATOM 654 N N . THR A 1 80 ? 12.012 -3.227 -2.886 1.00 71.25 80 THR A N 1
ATOM 655 C CA . THR A 1 80 ? 11.356 -3.755 -4.095 1.00 71.25 80 THR A CA 1
ATOM 656 C C . THR A 1 80 ? 12.090 -3.311 -5.363 1.00 71.25 80 THR A C 1
ATOM 658 O O . THR A 1 80 ? 12.254 -4.119 -6.272 1.00 71.25 80 THR A O 1
ATOM 661 N N . LEU A 1 81 ? 12.557 -2.059 -5.411 1.00 70.12 81 LEU A N 1
ATOM 662 C CA . LEU A 1 81 ? 13.349 -1.538 -6.527 1.00 70.12 81 LEU A CA 1
ATOM 663 C C . LEU A 1 81 ? 14.698 -2.253 -6.644 1.00 70.12 81 LEU A C 1
ATOM 665 O O . LEU A 1 81 ? 15.057 -2.685 -7.733 1.00 70.12 81 LEU A O 1
ATOM 669 N N . LEU A 1 82 ? 15.393 -2.463 -5.521 1.00 72.31 82 LEU A N 1
ATOM 670 C CA . LEU A 1 82 ? 16.657 -3.208 -5.500 1.00 72.31 82 LEU A CA 1
ATOM 671 C C . LEU A 1 82 ? 16.502 -4.683 -5.902 1.00 72.31 82 LEU A C 1
ATOM 673 O O . LEU A 1 82 ? 17.435 -5.282 -6.418 1.00 72.31 82 LEU A O 1
ATOM 677 N N . THR A 1 83 ? 15.330 -5.274 -5.669 1.00 69.69 83 THR A N 1
ATOM 678 C CA . THR A 1 83 ? 15.046 -6.692 -5.961 1.00 69.69 83 THR A CA 1
ATOM 679 C C . THR A 1 83 ? 14.312 -6.904 -7.286 1.00 69.69 83 THR A C 1
ATOM 681 O O . THR A 1 83 ? 13.733 -7.971 -7.490 1.00 69.69 83 THR A O 1
ATOM 684 N N . LEU A 1 84 ? 14.289 -5.893 -8.169 1.00 70.81 84 LEU A N 1
ATOM 685 C CA . LEU A 1 84 ? 13.613 -5.936 -9.477 1.00 70.81 84 LEU A CA 1
ATOM 686 C C . LEU A 1 84 ? 12.143 -6.400 -9.397 1.00 70.81 84 LEU A C 1
ATOM 688 O O . LEU A 1 84 ? 11.603 -6.987 -10.327 1.00 70.81 84 LEU A O 1
ATOM 692 N N . GLY A 1 85 ? 11.469 -6.148 -8.271 1.00 67.69 85 GLY A N 1
ATOM 693 C CA . GLY A 1 85 ? 10.066 -6.521 -8.078 1.00 67.69 85 GLY A CA 1
ATOM 694 C C . GLY A 1 85 ? 9.812 -7.930 -7.532 1.00 67.69 85 GLY A C 1
ATOM 695 O O . GLY A 1 85 ? 8.667 -8.224 -7.187 1.00 67.69 85 GLY A O 1
ATOM 696 N N . ILE A 1 86 ? 10.834 -8.772 -7.336 1.00 71.62 86 ILE A N 1
ATOM 697 C CA . ILE A 1 86 ? 10.660 -10.136 -6.791 1.00 71.62 86 ILE A CA 1
ATOM 698 C C . ILE A 1 86 ? 10.034 -10.101 -5.385 1.00 71.62 86 ILE A C 1
ATOM 700 O O . ILE A 1 86 ? 9.191 -10.928 -5.035 1.00 71.62 86 ILE A O 1
ATOM 704 N N . LEU A 1 87 ? 10.382 -9.093 -4.576 1.00 74.69 87 LEU A N 1
ATOM 705 C CA . LEU A 1 87 ? 9.886 -8.940 -3.202 1.00 74.69 87 LEU A CA 1
ATOM 706 C C . LEU A 1 87 ? 8.570 -8.153 -3.070 1.00 74.69 87 LEU A C 1
ATOM 708 O O . LEU A 1 87 ? 8.153 -7.811 -1.956 1.00 74.69 87 LEU A O 1
ATOM 712 N N . TRP A 1 88 ? 7.855 -7.912 -4.170 1.00 70.38 88 TRP A N 1
ATOM 713 C CA . TRP A 1 88 ? 6.566 -7.217 -4.145 1.00 70.38 88 TRP A CA 1
ATOM 714 C C . TRP A 1 88 ? 5.482 -7.822 -3.217 1.00 70.38 88 TRP A C 1
ATOM 716 O O . TRP A 1 88 ? 4.785 -7.046 -2.547 1.00 70.38 88 TRP A O 1
ATOM 726 N N . PRO A 1 89 ? 5.323 -9.156 -3.072 1.00 76.56 89 PRO A N 1
ATOM 727 C CA . PRO A 1 89 ? 4.258 -9.722 -2.245 1.00 76.56 89 PRO A CA 1
ATOM 728 C C . PRO A 1 89 ? 4.585 -9.562 -0.760 1.00 76.56 89 PRO A C 1
ATOM 730 O O . PRO A 1 89 ? 3.692 -9.294 0.044 1.00 76.56 89 PRO A O 1
ATOM 733 N N . ARG A 1 90 ? 5.874 -9.580 -0.395 1.00 79.25 90 ARG A N 1
ATOM 734 C CA . ARG A 1 90 ? 6.322 -9.248 0.959 1.00 79.25 90 ARG A CA 1
ATOM 735 C C . ARG A 1 90 ? 5.844 -7.848 1.341 1.00 79.25 90 ARG A C 1
ATOM 737 O O . ARG A 1 90 ? 5.166 -7.686 2.352 1.00 79.25 90 ARG A O 1
ATOM 744 N N . LYS A 1 91 ? 6.103 -6.846 0.496 1.00 79.69 91 LYS A N 1
ATOM 745 C CA . LYS A 1 91 ? 5.617 -5.472 0.706 1.00 79.69 91 LYS A CA 1
ATOM 746 C C . LYS A 1 91 ? 4.098 -5.420 0.898 1.00 79.69 91 LYS A C 1
ATOM 748 O O . LYS A 1 91 ? 3.631 -4.781 1.839 1.00 79.69 91 LYS A O 1
ATOM 753 N N . LYS A 1 92 ? 3.328 -6.05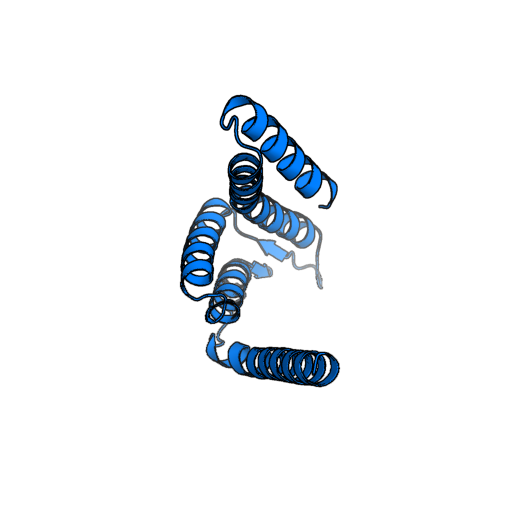6 0.007 1.00 79.06 92 LYS A N 1
ATOM 754 C CA . LYS A 1 92 ? 1.853 -6.037 0.050 1.00 79.06 92 LYS A CA 1
ATOM 755 C C . LYS A 1 92 ? 1.330 -6.637 1.353 1.00 79.06 92 LYS A C 1
ATOM 757 O O . LYS A 1 92 ? 0.467 -6.031 1.982 1.00 79.06 92 LYS A O 1
ATOM 762 N N . PHE A 1 93 ? 1.912 -7.750 1.789 1.00 85.06 93 PHE A N 1
ATOM 763 C CA . PHE A 1 93 ? 1.564 -8.396 3.047 1.00 85.06 93 PHE A CA 1
ATOM 764 C C . PHE A 1 93 ? 1.820 -7.491 4.261 1.00 85.06 93 PHE A C 1
ATOM 766 O O . PHE A 1 93 ? 0.914 -7.275 5.060 1.00 85.06 93 PHE A O 1
ATOM 773 N N . TYR A 1 94 ? 3.018 -6.907 4.388 1.00 82.12 94 TYR A N 1
ATOM 774 C CA . TYR A 1 94 ? 3.346 -6.047 5.534 1.00 82.12 94 TYR A CA 1
ATOM 775 C C . TYR A 1 94 ? 2.505 -4.766 5.583 1.00 82.12 94 TYR A C 1
ATOM 777 O O . TYR A 1 94 ? 2.126 -4.326 6.668 1.00 82.12 94 TYR A O 1
ATOM 785 N N . LEU A 1 95 ? 2.185 -4.171 4.427 1.00 83.88 95 LEU A N 1
ATO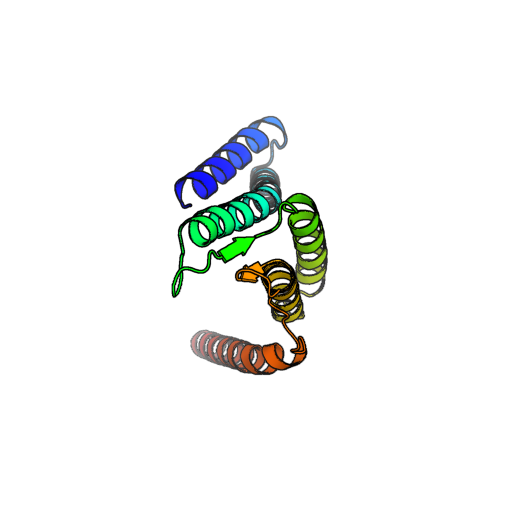M 786 C CA . LEU A 1 95 ? 1.304 -3.000 4.364 1.00 83.88 95 LEU A CA 1
ATOM 787 C C . LEU A 1 95 ? -0.122 -3.339 4.795 1.00 83.88 95 LEU A C 1
ATOM 789 O O . LEU A 1 95 ? -0.734 -2.555 5.519 1.00 83.88 95 LEU A O 1
ATOM 793 N N . GLU A 1 96 ? -0.650 -4.481 4.359 1.00 84.06 96 GLU A N 1
ATOM 794 C CA . GLU A 1 96 ? -2.002 -4.891 4.731 1.00 84.06 96 GLU A CA 1
ATOM 795 C C . GLU A 1 96 ? -2.065 -5.299 6.204 1.00 84.06 96 GLU A C 1
ATOM 797 O O . GLU A 1 96 ? -2.927 -4.800 6.921 1.00 84.06 96 GLU A O 1
ATOM 802 N N . LYS A 1 97 ? -1.068 -6.042 6.700 1.00 85.88 97 LYS A N 1
ATOM 803 C CA . LYS A 1 97 ? -0.926 -6.368 8.123 1.00 85.88 97 LYS A CA 1
ATOM 804 C C . LYS A 1 97 ? -0.883 -5.114 8.994 1.00 85.88 97 LYS A C 1
ATOM 806 O O . LYS A 1 97 ? -1.626 -5.016 9.962 1.00 85.88 97 LYS A O 1
ATOM 811 N N . TYR A 1 98 ? -0.101 -4.102 8.605 1.00 84.06 98 TYR A N 1
ATOM 812 C CA . TYR A 1 98 ? -0.034 -2.832 9.337 1.00 84.06 98 TYR A CA 1
ATOM 813 C C . TYR A 1 98 ? -1.401 -2.145 9.464 1.00 84.06 98 TYR A C 1
ATOM 815 O O . TYR A 1 98 ? -1.678 -1.501 10.479 1.00 84.06 98 TYR A O 1
ATOM 823 N N . ARG A 1 99 ? -2.236 -2.233 8.424 1.00 81.88 99 ARG A N 1
ATOM 824 C CA . ARG A 1 99 ? -3.576 -1.634 8.408 1.00 81.88 99 ARG A CA 1
ATOM 825 C C . ARG A 1 99 ? -4.563 -2.468 9.224 1.00 81.88 99 ARG A C 1
ATOM 827 O O . ARG A 1 99 ? -5.315 -1.897 10.009 1.00 81.88 99 ARG A O 1
ATOM 834 N N . THR A 1 100 ? -4.538 -3.787 9.056 1.00 83.06 100 THR A N 1
ATOM 835 C CA . THR A 1 100 ? -5.425 -4.725 9.754 1.00 83.06 100 THR A CA 1
ATOM 836 C C . THR A 1 100 ? -5.190 -4.681 11.256 1.00 83.06 100 THR A C 1
ATOM 838 O O . THR A 1 100 ? -6.143 -4.439 11.983 1.00 83.06 100 THR A O 1
ATOM 841 N N . ASP A 1 101 ? -3.929 -4.744 11.698 1.00 84.81 101 ASP A N 1
ATOM 842 C CA . ASP A 1 101 ? -3.540 -4.733 13.119 1.00 84.81 101 ASP A CA 1
ATOM 843 C C . ASP A 1 101 ? -3.950 -3.448 13.871 1.00 84.81 101 ASP A C 1
ATOM 845 O O . ASP A 1 101 ? -3.868 -3.385 15.093 1.00 84.81 101 ASP A O 1
ATOM 849 N N . ARG A 1 102 ? -4.366 -2.400 13.147 1.00 82.75 102 ARG A N 1
ATOM 850 C CA . ARG A 1 102 ? -4.816 -1.102 13.690 1.00 82.75 102 ARG A CA 1
ATOM 851 C C . ARG A 1 102 ? -6.292 -0.821 13.443 1.00 82.75 102 ARG A C 1
ATOM 853 O O . ARG A 1 102 ? -6.764 0.287 13.712 1.00 82.75 102 ARG A O 1
ATOM 860 N N . THR A 1 103 ? -6.999 -1.786 12.866 1.00 85.38 103 THR A N 1
ATOM 861 C CA . THR A 1 103 ? -8.439 -1.703 12.656 1.00 85.38 103 THR A CA 1
ATOM 862 C C . THR A 1 103 ? -9.128 -2.252 13.896 1.00 85.38 103 THR A C 1
ATOM 864 O O . THR A 1 103 ? -8.912 -3.397 14.288 1.00 85.38 103 THR A O 1
ATOM 867 N N . VAL A 1 104 ? -9.961 -1.422 14.512 1.00 83.44 104 VAL A N 1
ATOM 868 C CA . VAL A 1 104 ? -10.719 -1.746 15.719 1.00 83.44 104 VAL A CA 1
ATOM 869 C C . VAL A 1 104 ? -12.184 -1.918 15.340 1.00 83.44 104 VAL A C 1
ATOM 871 O O . VAL A 1 104 ? -12.755 -1.080 14.640 1.00 83.44 104 VAL A O 1
ATOM 874 N N . PHE A 1 105 ? -12.800 -2.994 15.810 1.00 83.19 105 PHE A N 1
ATOM 875 C CA . PHE A 1 105 ? -14.229 -3.250 15.716 1.00 83.19 105 PHE A CA 1
ATOM 876 C C . PHE A 1 105 ? -14.831 -3.241 17.122 1.00 83.19 105 PHE A C 1
ATOM 878 O O . PHE A 1 105 ? -14.780 -4.235 17.847 1.00 83.19 105 PHE A O 1
ATOM 885 N N . GLY A 1 106 ? -15.374 -2.092 17.532 1.00 83.56 106 GLY A N 1
ATOM 886 C CA . GLY A 1 106 ? -15.874 -1.908 18.896 1.00 83.56 106 GLY A CA 1
ATOM 887 C C . GLY A 1 106 ? -14.746 -2.000 19.923 1.00 83.56 106 GLY A C 1
ATOM 888 O O . GLY A 1 106 ? -13.939 -1.082 20.021 1.00 83.56 106 GLY A O 1
ATOM 889 N N . SER A 1 107 ? -14.702 -3.100 20.676 1.00 81.19 107 SER A N 1
ATOM 890 C CA . SER A 1 107 ? -13.656 -3.409 21.661 1.00 81.19 107 SER A CA 1
ATOM 891 C C . SER A 1 107 ? -12.581 -4.375 21.149 1.00 81.19 107 SER A C 1
ATOM 893 O O . SER A 1 107 ? -11.560 -4.539 21.811 1.00 81.19 107 SER A O 1
ATOM 895 N N . ALA A 1 108 ? -12.783 -5.014 19.990 1.00 84.06 108 ALA A N 1
ATOM 896 C CA . ALA A 1 108 ? -11.860 -6.007 19.447 1.00 84.06 108 ALA A CA 1
ATOM 897 C C . ALA A 1 108 ? -10.931 -5.395 18.390 1.00 84.06 108 ALA A C 1
ATOM 899 O O . ALA A 1 108 ? -11.378 -4.692 17.483 1.00 84.06 108 ALA A O 1
ATOM 900 N N . THR A 1 109 ? -9.638 -5.694 18.469 1.00 84.69 109 THR A N 1
ATOM 901 C CA . THR A 1 109 ? -8.647 -5.357 17.440 1.00 84.69 109 THR A CA 1
ATOM 902 C C . THR A 1 109 ? -8.537 -6.497 16.432 1.00 84.69 109 THR A C 1
ATOM 904 O O . THR A 1 109 ? -8.420 -7.666 16.803 1.00 84.69 109 THR A O 1
ATOM 907 N N . LEU A 1 110 ? -8.588 -6.179 15.137 1.00 84.44 110 LEU A N 1
ATOM 908 C CA . LEU A 1 110 ? -8.328 -7.169 14.095 1.00 84.44 110 LEU A CA 1
ATOM 909 C C . LEU A 1 110 ? -6.828 -7.457 14.045 1.00 84.44 110 LEU A C 1
ATOM 911 O O . LEU A 1 110 ? -6.028 -6.531 14.071 1.00 84.44 110 LEU A O 1
ATOM 915 N N . HIS A 1 111 ? -6.447 -8.728 13.932 1.00 86.38 111 HIS A N 1
ATOM 916 C CA . HIS A 1 111 ? -5.049 -9.136 13.807 1.00 86.38 111 HIS A CA 1
ATOM 917 C C . HIS A 1 111 ? -4.863 -10.059 12.608 1.00 86.38 111 HIS A C 1
ATOM 919 O O . HIS A 1 111 ? -5.576 -11.051 12.455 1.00 86.38 111 HIS A O 1
ATOM 925 N N . GLN A 1 112 ? -3.886 -9.750 11.752 1.00 84.69 112 GLN A N 1
ATOM 926 C CA . GLN A 1 112 ? -3.563 -10.601 10.607 1.00 84.69 112 GLN A CA 1
ATOM 927 C C . GLN A 1 112 ? -2.465 -11.610 10.983 1.00 84.69 112 GLN A C 1
ATOM 929 O O . GLN A 1 112 ? -1.272 -11.293 10.977 1.00 84.69 112 GLN A O 1
ATOM 934 N N . GLY A 1 113 ? -2.879 -12.845 11.288 1.00 83.06 113 GLY A N 1
ATOM 935 C CA . GLY A 1 113 ? -1.999 -13.940 11.725 1.00 83.06 113 GLY A CA 1
ATOM 936 C C . GLY A 1 113 ? -1.230 -14.679 10.619 1.00 83.06 113 GLY A C 1
ATOM 937 O O . GLY A 1 113 ? -0.423 -15.548 10.925 1.00 83.06 113 GLY A O 1
ATOM 938 N N . GLY A 1 114 ? -1.463 -14.359 9.342 1.00 83.06 114 GLY A N 1
ATOM 939 C CA . GLY A 1 114 ? -0.815 -15.051 8.220 1.00 83.06 114 GLY A CA 1
ATOM 940 C C . GLY A 1 114 ? 0.695 -14.794 8.097 1.00 83.06 114 GLY A C 1
ATOM 941 O O . GLY A 1 114 ? 1.261 -13.909 8.743 1.00 83.06 114 GLY A O 1
ATOM 942 N N . THR A 1 115 ? 1.343 -15.539 7.203 1.00 82.62 115 THR A N 1
ATOM 943 C CA . THR A 1 115 ? 2.736 -15.324 6.781 1.00 82.62 115 THR A CA 1
ATOM 944 C C . THR A 1 115 ? 2.800 -14.765 5.362 1.00 82.62 115 THR A C 1
ATOM 946 O O . THR A 1 115 ? 1.969 -15.057 4.504 1.00 82.62 115 THR A O 1
ATOM 949 N N . TRP A 1 116 ? 3.833 -13.967 5.080 1.00 77.56 116 TRP A N 1
ATOM 950 C CA . TRP A 1 116 ? 4.031 -13.343 3.764 1.00 77.56 116 TRP A CA 1
ATOM 951 C C . TRP A 1 116 ? 4.247 -14.366 2.633 1.00 77.56 116 TRP A C 1
ATOM 953 O O . TRP A 1 116 ? 3.951 -14.069 1.476 1.00 77.56 116 TRP A O 1
ATOM 963 N N . GLN A 1 117 ? 4.720 -15.571 2.966 1.00 78.38 117 GLN A N 1
ATOM 964 C CA . GLN A 1 117 ? 4.949 -16.672 2.025 1.00 78.38 117 GLN A CA 1
ATOM 965 C C . GLN A 1 117 ? 3.650 -17.187 1.396 1.00 78.38 117 GLN A C 1
ATOM 967 O O . GLN A 1 117 ? 3.657 -17.583 0.234 1.00 78.38 117 GLN A O 1
ATOM 972 N N . MET A 1 118 ? 2.516 -17.089 2.101 1.00 80.19 118 MET A N 1
ATOM 973 C CA . MET A 1 118 ? 1.211 -17.473 1.546 1.00 80.19 118 MET A CA 1
ATOM 974 C C . MET A 1 118 ? 0.849 -16.636 0.311 1.00 80.19 118 MET A C 1
ATOM 976 O O . MET A 1 118 ? 0.189 -17.124 -0.601 1.00 80.19 118 MET A O 1
ATOM 980 N N . LEU A 1 119 ? 1.331 -15.389 0.237 1.00 78.88 119 L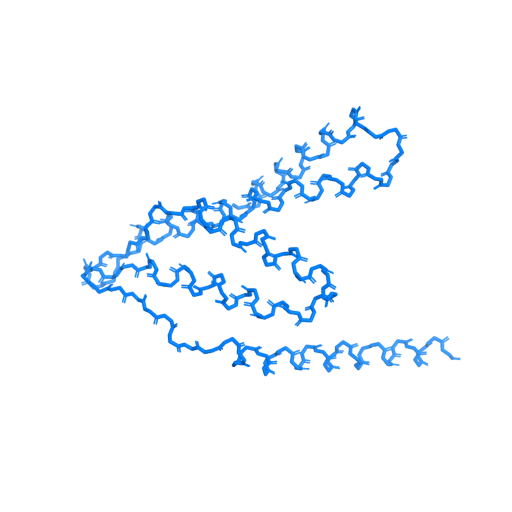EU A N 1
ATOM 981 C CA . LEU A 1 119 ? 1.102 -14.513 -0.912 1.00 78.88 119 LEU A CA 1
ATOM 982 C C . LEU A 1 119 ? 2.061 -14.802 -2.083 1.00 78.88 119 LEU A C 1
ATOM 984 O O . LEU A 1 119 ? 1.788 -14.392 -3.209 1.00 78.88 119 LEU A O 1
ATOM 988 N N . MET A 1 120 ? 3.168 -15.520 -1.849 1.00 73.12 120 MET A N 1
ATOM 989 C CA . MET A 1 120 ? 4.104 -15.890 -2.917 1.00 73.12 120 MET A CA 1
ATOM 990 C C . MET A 1 120 ? 3.520 -16.938 -3.864 1.00 73.12 120 MET A C 1
ATOM 992 O O . MET A 1 120 ? 3.794 -16.867 -5.057 1.00 73.12 120 MET A O 1
ATOM 996 N N . SER A 1 121 ? 2.655 -17.836 -3.381 1.00 72.06 121 SER A N 1
ATOM 997 C CA . SER A 1 121 ? 1.959 -18.810 -4.238 1.00 72.06 121 SER A CA 1
ATOM 998 C C . SER A 1 121 ? 1.140 -18.124 -5.347 1.00 72.06 121 SER A C 1
ATOM 1000 O O . SER A 1 121 ? 1.155 -18.550 -6.503 1.00 72.06 121 SER A O 1
ATOM 1002 N N . GLY A 1 122 ? 0.517 -16.979 -5.040 1.00 72.25 122 GLY A N 1
ATOM 1003 C CA . GLY A 1 122 ? -0.175 -16.165 -6.043 1.00 72.25 122 GLY A CA 1
ATOM 1004 C C . GLY A 1 122 ? 0.771 -15.482 -7.038 1.00 72.25 122 GLY A C 1
ATOM 1005 O O . GLY A 1 122 ? 0.435 -15.339 -8.210 1.00 72.25 122 GLY A O 1
ATOM 1006 N N . LEU A 1 123 ? 1.974 -15.092 -6.606 1.00 73.44 123 LEU A N 1
ATOM 1007 C CA . LEU A 1 123 ? 2.941 -14.421 -7.478 1.00 73.44 123 LEU A CA 1
ATOM 1008 C C . LEU A 1 123 ? 3.572 -15.373 -8.502 1.00 73.44 123 LEU A C 1
ATOM 1010 O O . LEU A 1 123 ? 3.855 -14.947 -9.619 1.00 73.44 123 LEU A O 1
ATOM 1014 N N . VAL A 1 124 ? 3.735 -16.654 -8.162 1.00 75.12 124 VAL A N 1
ATOM 1015 C CA . VAL A 1 124 ? 4.242 -17.676 -9.095 1.00 75.12 124 VAL A CA 1
ATOM 1016 C C . VAL A 1 124 ? 3.401 -17.722 -10.375 1.00 75.12 124 VAL A C 1
ATOM 1018 O O . VAL A 1 124 ? 3.959 -17.743 -11.466 1.00 75.12 124 VAL A O 1
ATOM 1021 N N . HIS A 1 125 ? 2.074 -17.626 -10.264 1.00 79.75 125 HIS A N 1
ATOM 1022 C CA . HIS A 1 125 ? 1.176 -17.618 -11.424 1.00 79.75 125 HIS A CA 1
ATOM 1023 C C . HIS A 1 125 ? 1.388 -16.393 -12.324 1.00 79.75 125 HIS A C 1
ATOM 1025 O O . HIS A 1 125 ? 1.357 -16.504 -13.547 1.00 79.75 125 HIS A O 1
ATOM 1031 N N . VAL A 1 126 ? 1.658 -15.228 -11.727 1.00 78.62 126 VAL A N 1
ATOM 1032 C CA . VAL A 1 126 ? 1.961 -13.999 -12.475 1.00 78.62 126 VAL A CA 1
ATOM 1033 C C . VAL A 1 126 ? 3.303 -14.122 -13.195 1.00 78.62 126 VAL A C 1
ATOM 1035 O O . VAL A 1 126 ? 3.403 -13.737 -14.356 1.00 78.62 126 VAL A O 1
ATOM 1038 N N . LEU A 1 127 ? 4.321 -14.694 -12.545 1.00 78.88 127 LEU A N 1
ATOM 1039 C CA . LEU A 1 127 ? 5.622 -14.926 -13.179 1.00 78.88 127 LEU A CA 1
ATOM 1040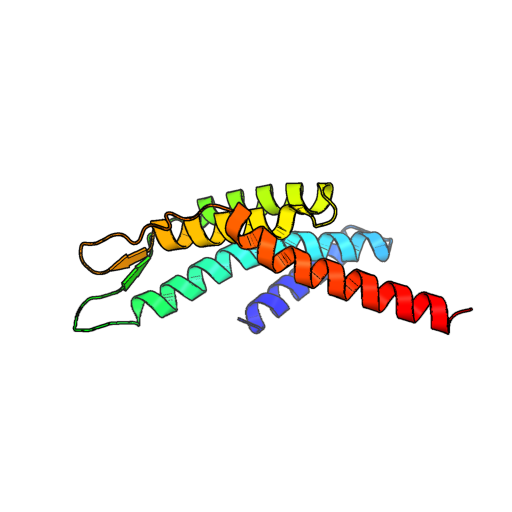 C C . LEU A 1 127 ? 5.526 -15.919 -14.339 1.00 78.88 127 LEU A C 1
ATOM 1042 O O . LEU A 1 127 ? 6.121 -15.675 -15.384 1.00 78.88 127 LEU A O 1
ATOM 1046 N N . ILE A 1 128 ? 4.744 -16.991 -14.186 1.00 82.31 128 ILE A N 1
ATOM 1047 C CA . ILE A 1 128 ? 4.486 -17.955 -15.263 1.00 82.31 128 ILE A CA 1
ATOM 1048 C C . ILE A 1 128 ? 3.798 -17.262 -16.442 1.00 82.31 128 ILE A C 1
ATOM 1050 O O . ILE A 1 128 ? 4.230 -17.431 -17.578 1.00 82.31 128 ILE A O 1
ATOM 1054 N N . ALA A 1 129 ? 2.777 -16.438 -16.192 1.00 79.62 129 ALA A N 1
ATOM 1055 C CA . ALA A 1 129 ? 2.099 -15.696 -17.253 1.00 79.62 129 ALA A CA 1
ATOM 1056 C C . ALA A 1 129 ? 3.051 -14.738 -17.991 1.00 79.62 129 ALA A C 1
ATOM 1058 O O . ALA A 1 129 ? 3.050 -14.702 -19.218 1.00 79.62 129 ALA A O 1
ATOM 1059 N N . ILE A 1 130 ? 3.901 -14.006 -17.263 1.00 83.75 130 ILE A N 1
ATOM 1060 C CA . ILE A 1 130 ? 4.911 -13.116 -17.858 1.00 83.75 130 ILE A CA 1
ATOM 1061 C C . ILE A 1 130 ? 5.906 -13.914 -18.708 1.00 83.75 130 ILE A C 1
ATOM 1063 O O . ILE A 1 130 ? 6.220 -13.501 -19.822 1.00 83.75 130 ILE A O 1
ATOM 1067 N N . PHE A 1 131 ? 6.377 -15.057 -18.206 1.00 85.94 131 PHE A N 1
ATOM 1068 C CA . PHE A 1 131 ? 7.302 -15.923 -18.932 1.00 85.94 131 PHE A CA 1
ATOM 1069 C C . PHE A 1 131 ? 6.680 -16.472 -20.220 1.00 85.94 131 PHE A C 1
ATOM 1071 O O . PHE A 1 131 ? 7.310 -16.414 -21.271 1.00 85.94 131 PHE A O 1
ATOM 1078 N N . LEU A 1 132 ? 5.429 -16.941 -20.162 1.00 85.69 132 LEU A N 1
ATOM 1079 C CA . LEU A 1 132 ? 4.705 -17.440 -21.332 1.00 85.69 132 LEU A CA 1
ATOM 1080 C C . LEU A 1 132 ? 4.478 -16.343 -22.375 1.00 85.69 132 LEU A C 1
ATOM 1082 O O . LEU A 1 132 ? 4.726 -16.569 -23.555 1.00 85.69 132 LEU A O 1
ATOM 1086 N N . ILE A 1 133 ? 4.059 -15.147 -21.954 1.00 85.50 133 ILE A N 1
ATOM 1087 C CA . ILE A 1 133 ? 3.883 -14.007 -22.865 1.00 85.50 133 ILE A CA 1
ATOM 1088 C C . ILE A 1 133 ? 5.222 -13.635 -23.510 1.00 85.50 133 ILE A C 1
ATOM 1090 O O . ILE A 1 133 ? 5.289 -13.481 -24.727 1.00 85.50 133 ILE A O 1
ATOM 1094 N N . GLY A 1 134 ? 6.292 -13.549 -22.716 1.00 83.62 134 GLY A N 1
ATOM 1095 C CA . GLY A 1 134 ? 7.639 -13.275 -23.213 1.00 83.62 134 GLY A CA 1
ATOM 1096 C C . GLY A 1 134 ? 8.095 -14.306 -24.249 1.00 83.62 134 GLY A C 1
ATOM 1097 O O . GLY A 1 134 ? 8.503 -13.930 -25.346 1.00 83.62 134 GLY A O 1
ATOM 1098 N N . ALA A 1 135 ? 7.948 -15.597 -23.946 1.00 80.81 135 ALA A N 1
ATOM 1099 C CA . ALA A 1 135 ? 8.298 -16.687 -24.855 1.00 80.81 135 ALA A CA 1
ATOM 1100 C C . ALA A 1 135 ? 7.532 -16.604 -26.186 1.00 80.81 135 ALA A C 1
ATOM 1102 O O . ALA A 1 135 ? 8.141 -16.705 -27.250 1.00 80.81 135 ALA A O 1
ATOM 1103 N N . VAL A 1 136 ? 6.223 -16.331 -26.140 1.00 84.38 136 VAL A N 1
ATOM 1104 C CA . VAL A 1 136 ? 5.400 -16.153 -27.347 1.00 84.38 136 VAL A CA 1
ATOM 1105 C C . VAL A 1 136 ? 5.873 -14.951 -28.167 1.00 84.38 136 VAL A C 1
ATOM 1107 O O . VAL A 1 136 ? 6.025 -15.063 -29.379 1.00 84.38 136 VAL A O 1
ATOM 1110 N N . THR A 1 137 ? 6.155 -13.808 -27.535 1.00 77.88 137 THR A N 1
ATOM 1111 C CA . THR A 1 137 ? 6.615 -12.611 -28.263 1.00 77.88 137 THR A CA 1
ATOM 1112 C C . THR A 1 137 ? 7.977 -12.794 -28.928 1.00 77.88 137 THR A C 1
ATOM 1114 O O . THR A 1 137 ? 8.177 -12.297 -30.032 1.00 77.88 137 THR A O 1
ATOM 1117 N N . VAL A 1 138 ? 8.895 -13.536 -28.300 1.00 79.44 138 VAL A N 1
ATOM 1118 C CA . VAL A 1 138 ? 10.209 -13.853 -28.883 1.00 79.44 138 VAL A CA 1
ATOM 1119 C C . VAL A 1 138 ? 10.057 -14.788 -30.081 1.00 79.44 138 VAL A C 1
ATOM 1121 O O . VAL A 1 138 ? 10.736 -14.602 -31.083 1.00 79.44 138 VAL A O 1
ATOM 1124 N N . GLN A 1 139 ? 9.134 -15.748 -30.012 1.00 68.81 139 GLN A N 1
ATOM 1125 C CA . GLN A 1 139 ? 8.870 -16.676 -31.109 1.00 68.81 139 GLN A CA 1
ATOM 1126 C C . GLN A 1 139 ? 8.162 -16.022 -32.305 1.00 68.81 139 GLN A C 1
ATOM 1128 O O . GLN A 1 139 ? 8.366 -16.458 -33.427 1.00 68.81 139 GLN A O 1
ATOM 1133 N N . VAL A 1 140 ? 7.353 -14.980 -32.088 1.00 71.31 140 VAL A N 1
ATOM 1134 C CA . VAL A 1 140 ? 6.730 -14.193 -33.172 1.00 71.31 140 VAL A CA 1
ATOM 1135 C C . VAL A 1 140 ? 7.728 -13.239 -33.846 1.00 71.31 140 VAL A C 1
ATOM 1137 O O . VAL A 1 140 ? 7.508 -12.827 -34.981 1.00 71.31 140 VAL A O 1
ATOM 1140 N N . ALA A 1 141 ? 8.805 -12.861 -33.154 1.00 63.62 141 ALA A N 1
ATOM 1141 C CA . ALA A 1 141 ? 9.819 -11.940 -33.669 1.00 63.62 141 ALA A CA 1
ATOM 1142 C C . ALA A 1 141 ? 10.962 -12.625 -34.451 1.00 63.62 141 ALA A C 1
ATOM 1144 O O . ALA A 1 141 ? 11.767 -11.913 -35.052 1.00 63.62 141 ALA A O 1
ATOM 1145 N N . MET A 1 142 ? 11.046 -13.962 -34.419 1.00 58.69 142 MET A N 1
ATOM 1146 C CA . MET A 1 142 ? 11.996 -14.790 -35.184 1.00 58.69 142 MET A CA 1
ATOM 1147 C C . MET A 1 142 ? 11.343 -15.338 -36.451 1.00 58.69 142 MET A C 1
ATOM 1149 O O . MET A 1 142 ? 12.063 -15.437 -37.467 1.00 58.69 142 MET A O 1
#